Protein AF-A0AAX4KU10-F1 (afdb_monomer_lite)

Foldseek 3Di:
DDDDDDDDDDDDDDDDDDDDDDDPDDDDDPPDDDDPDPPPPDPPPDDDDPVQVVLLVVLCVVPNLDDQVSQCPSGPPDHSVVSNCCCVPPVVVVVVVVVVVVVVD

Sequence (105 aa):
MPKTPRSPTSSSYAPYHQPSSPLEDIKPNSNAAKSPKKSRTSSGRQPWTNHELLQLFEHVMKNGAGGKKVWESAVEGRTANQAYLAWQQTLAPFLRSAIETRRGR

pLDDT: mean 76.78, std 16.81, range [47.78, 95.56]

Radius of gyration: 30.76 Å; chains: 1; bounding box: 41×67×80 Å

Structure (mmCIF, N/CA/C/O backbone):
data_AF-A0AAX4KU10-F1
#
_entry.id   AF-A0AAX4KU10-F1
#
loop_
_atom_site.group_PDB
_atom_site.id
_atom_site.type_symbol
_atom_site.label_atom_id
_atom_site.label_alt_id
_atom_site.label_comp_id
_atom_site.label_asym_id
_atom_site.label_entity_id
_atom_site.label_seq_id
_atom_site.pdbx_PDB_ins_code
_atom_site.Cartn_x
_atom_site.Cartn_y
_atom_site.Cartn_z
_atom_site.occupancy
_atom_site.B_iso_or_equiv
_atom_site.auth_seq_id
_atom_site.auth_comp_id
_atom_site.auth_asym_id
_atom_site.auth_atom_id
_atom_site.pdbx_PDB_model_num
ATOM 1 N N . MET A 1 1 ? 30.138 55.203 13.919 1.00 51.84 1 MET A N 1
ATOM 2 C CA . MET A 1 1 ? 29.051 54.340 14.439 1.00 51.84 1 MET A CA 1
ATOM 3 C C . MET A 1 1 ? 29.400 53.917 15.864 1.00 51.84 1 MET A C 1
ATOM 5 O O . MET A 1 1 ? 30.380 53.196 16.018 1.00 51.84 1 MET A O 1
ATOM 9 N N . PRO A 1 2 ? 28.703 54.402 16.904 1.00 52.88 2 PRO A N 1
ATOM 10 C CA . PRO A 1 2 ? 28.982 54.011 18.287 1.00 52.88 2 PRO A CA 1
ATOM 11 C C . PRO A 1 2 ? 28.301 52.679 18.662 1.00 52.88 2 PRO A C 1
ATOM 13 O O . PRO A 1 2 ? 27.134 52.460 18.347 1.00 52.88 2 PRO A O 1
ATOM 16 N N . LYS A 1 3 ? 29.055 51.790 19.324 1.00 53.44 3 LYS A N 1
ATOM 17 C CA . LYS A 1 3 ? 28.609 50.503 19.889 1.00 53.44 3 LYS A CA 1
ATOM 18 C C . LYS A 1 3 ? 28.054 50.722 21.302 1.00 53.44 3 LYS A C 1
ATOM 20 O O . LYS A 1 3 ? 28.677 51.442 22.076 1.00 53.44 3 LYS A O 1
ATOM 25 N N . THR A 1 4 ? 26.964 50.046 21.666 1.00 70.81 4 THR A N 1
ATOM 26 C CA . THR A 1 4 ? 26.489 49.942 23.058 1.00 70.81 4 THR A CA 1
ATOM 27 C C . THR A 1 4 ? 26.423 48.473 23.506 1.00 70.81 4 THR A C 1
ATOM 29 O O . THR A 1 4 ? 25.995 47.619 22.727 1.00 70.81 4 THR A O 1
ATOM 32 N N . PRO A 1 5 ? 26.860 48.145 24.737 1.00 60.06 5 PRO A N 1
ATOM 33 C CA . PRO A 1 5 ? 26.743 46.807 25.315 1.00 60.06 5 PRO A CA 1
ATOM 34 C C . PRO A 1 5 ? 25.417 46.638 26.079 1.00 60.06 5 PRO A C 1
ATOM 36 O O . PRO A 1 5 ? 24.958 47.564 26.747 1.00 60.06 5 PRO A O 1
ATOM 39 N N . ARG A 1 6 ? 24.809 45.445 26.025 1.00 58.16 6 ARG A N 1
ATOM 40 C CA . ARG A 1 6 ? 23.692 45.052 26.904 1.00 58.16 6 ARG A CA 1
ATOM 41 C C . ARG A 1 6 ? 24.139 43.927 27.836 1.00 58.16 6 ARG A C 1
ATOM 43 O O . ARG A 1 6 ? 24.446 42.829 27.383 1.00 58.16 6 ARG A O 1
ATOM 50 N N . SER A 1 7 ? 24.176 44.243 29.126 1.00 62.28 7 SER A N 1
ATOM 51 C CA . SER A 1 7 ? 24.439 43.329 30.240 1.00 62.28 7 SER A CA 1
ATOM 52 C C . SER A 1 7 ? 23.233 42.415 30.540 1.00 62.28 7 SER A C 1
ATOM 54 O O . SER A 1 7 ? 22.104 42.779 30.201 1.00 62.28 7 SER A O 1
ATOM 56 N N . PRO A 1 8 ? 23.444 41.252 31.190 1.00 60.19 8 PRO A N 1
ATOM 57 C CA . PRO A 1 8 ? 22.398 40.279 31.509 1.00 60.19 8 PRO A CA 1
ATOM 58 C C . PRO A 1 8 ? 21.673 40.602 32.828 1.00 60.19 8 PRO A C 1
ATOM 60 O O . PRO A 1 8 ? 22.308 40.884 33.844 1.00 60.19 8 PRO A O 1
ATOM 63 N N . THR A 1 9 ? 20.340 40.509 32.838 1.00 53.56 9 THR A N 1
ATOM 64 C CA . THR A 1 9 ? 19.529 40.636 34.059 1.00 53.56 9 THR A CA 1
ATOM 65 C C . THR A 1 9 ? 19.276 39.260 34.670 1.00 53.56 9 THR A C 1
ATOM 67 O O . THR A 1 9 ? 18.474 38.472 34.176 1.00 53.56 9 THR A O 1
ATOM 70 N N . SER A 1 10 ? 19.991 39.011 35.765 1.00 52.56 10 SER A N 1
ATOM 71 C CA . SER A 1 10 ? 19.701 38.016 36.798 1.00 52.56 10 SER A CA 1
ATOM 72 C C . SER A 1 10 ? 18.300 38.244 37.380 1.00 52.56 10 SER A C 1
ATOM 74 O O . SER A 1 10 ? 17.974 39.375 37.743 1.00 52.56 10 SER A O 1
ATOM 76 N N . SER A 1 11 ? 17.481 37.193 37.484 1.00 58.47 11 SER A N 1
ATOM 77 C CA . SER A 1 11 ? 16.261 37.221 38.295 1.00 58.47 11 SER A CA 1
ATOM 78 C C . SER A 1 11 ? 16.366 36.187 39.408 1.00 58.47 11 SER A C 1
ATOM 80 O O . SER A 1 11 ? 16.574 34.997 39.181 1.00 58.47 11 SER A O 1
ATOM 82 N N . SER A 1 12 ? 16.309 36.736 40.613 1.00 57.84 12 SER A N 1
ATOM 83 C CA . SER A 1 12 ? 16.535 36.146 41.921 1.00 57.84 12 SER A CA 1
ATOM 84 C C . SER A 1 12 ? 15.487 35.103 42.304 1.00 57.84 12 SER A C 1
ATOM 86 O O . SER A 1 12 ? 14.290 35.293 42.110 1.00 57.84 12 SER A O 1
ATOM 88 N N . TYR A 1 13 ? 15.972 34.052 42.962 1.00 53.38 13 TYR A N 1
ATOM 89 C CA . TYR A 1 13 ? 15.222 33.114 43.790 1.00 53.38 13 TYR A CA 1
ATOM 90 C C . TYR A 1 13 ? 14.331 33.822 44.827 1.00 53.38 13 TYR A C 1
ATOM 92 O O . TYR A 1 13 ? 14.739 34.821 45.421 1.00 53.38 13 TYR A O 1
ATOM 100 N N . ALA A 1 14 ? 13.176 33.222 45.124 1.00 61.62 14 ALA A N 1
ATOM 101 C CA . ALA A 1 14 ? 12.482 33.366 46.402 1.00 61.62 14 ALA A CA 1
ATOM 102 C C . ALA A 1 14 ? 12.029 31.969 46.891 1.00 61.62 14 ALA A C 1
ATOM 104 O O . ALA A 1 14 ? 11.358 31.260 46.136 1.00 61.62 14 ALA A O 1
ATOM 105 N N . PRO A 1 15 ? 12.410 31.539 48.111 1.00 59.78 15 PRO A N 1
ATOM 106 C CA . PRO A 1 15 ? 12.057 30.239 48.672 1.00 59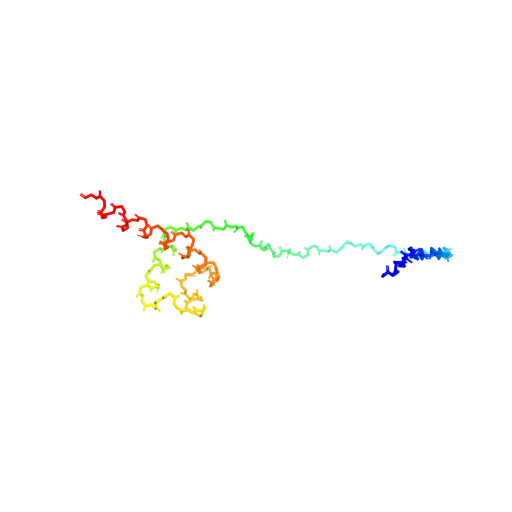.78 15 PRO A CA 1
ATOM 107 C C . PRO A 1 15 ? 10.741 30.336 49.454 1.00 59.78 15 PRO A C 1
ATOM 109 O O . PRO A 1 15 ? 10.638 31.078 50.430 1.00 59.78 15 PRO A O 1
ATOM 112 N N . TYR A 1 16 ? 9.723 29.574 49.058 1.00 63.38 16 TYR A N 1
ATOM 113 C CA . TYR A 1 16 ? 8.519 29.443 49.875 1.00 63.38 16 TYR A CA 1
ATOM 114 C C . TYR A 1 16 ? 8.792 28.502 51.054 1.00 63.38 16 TYR A C 1
ATOM 116 O O . TYR A 1 16 ? 9.012 27.306 50.880 1.00 63.38 16 TYR A O 1
ATOM 124 N N . HIS A 1 17 ? 8.759 29.067 52.262 1.00 51.81 17 HIS A N 1
ATOM 125 C CA . HIS A 1 17 ? 8.640 28.335 53.518 1.00 51.81 17 HIS A CA 1
ATOM 126 C C . HIS A 1 17 ? 7.244 27.711 53.609 1.00 51.81 17 HIS A C 1
ATOM 128 O O . HIS A 1 17 ? 6.246 28.424 53.711 1.00 51.81 17 HIS A O 1
ATOM 134 N N . GLN A 1 18 ? 7.175 26.383 53.594 1.00 60.88 18 GLN A N 1
ATOM 135 C CA . GLN A 1 18 ? 5.944 25.637 53.829 1.00 60.88 18 GLN A CA 1
ATOM 136 C C . GLN A 1 18 ? 5.937 25.141 55.286 1.00 60.88 18 GLN A C 1
ATOM 138 O O . GLN A 1 18 ? 6.777 24.309 55.635 1.00 60.88 18 GLN A O 1
A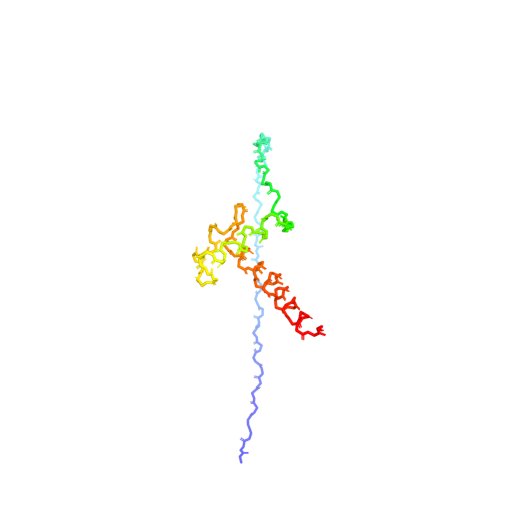TOM 143 N N . PRO A 1 19 ? 5.045 25.634 56.165 1.00 61.34 19 PRO A N 1
ATOM 144 C CA . PRO A 1 19 ? 4.873 25.049 57.488 1.00 61.34 19 PRO A CA 1
ATOM 145 C C . PRO A 1 19 ? 4.162 23.695 57.359 1.00 61.34 19 PRO A C 1
ATOM 147 O O . PRO A 1 19 ? 3.039 23.600 56.865 1.00 61.34 19 PRO A O 1
ATOM 150 N N . SER A 1 20 ? 4.844 22.638 57.793 1.00 54.94 20 SER A N 1
ATOM 151 C CA . SER A 1 20 ? 4.324 21.277 57.893 1.00 54.94 20 SER A CA 1
ATOM 152 C C . SER A 1 20 ? 3.228 21.207 58.958 1.00 54.94 20 SER A C 1
ATOM 154 O O . SER A 1 20 ? 3.515 21.304 60.150 1.00 54.94 20 SER A O 1
ATOM 156 N N . SER A 1 21 ? 1.979 21.031 58.529 1.00 64.44 21 SER A N 1
ATOM 157 C CA . SER A 1 21 ? 0.871 20.666 59.414 1.00 64.44 21 SER A CA 1
ATOM 158 C C . SER A 1 21 ? 0.722 19.135 59.434 1.00 64.44 21 SER A C 1
ATOM 160 O O . SER A 1 21 ? 0.772 18.527 58.360 1.00 64.44 21 SER A O 1
ATOM 162 N N . PRO A 1 22 ? 0.577 18.489 60.606 1.00 60.69 22 PRO A N 1
ATOM 163 C CA . PRO A 1 22 ? 0.439 17.044 60.704 1.00 60.69 22 PRO A CA 1
ATOM 164 C C . PRO A 1 22 ? -1.032 16.676 60.500 1.00 60.69 22 PRO A C 1
ATOM 166 O O . PRO A 1 22 ? -1.848 16.817 61.407 1.00 60.69 22 PRO A O 1
ATOM 169 N N . LEU A 1 23 ? -1.379 16.225 59.295 1.00 57.12 23 LEU A N 1
ATOM 170 C CA . LEU A 1 23 ? -2.678 15.612 59.036 1.00 57.12 23 LEU A CA 1
ATOM 171 C C . LEU A 1 23 ? -2.487 14.094 59.045 1.00 57.12 23 LEU A C 1
ATOM 173 O O . LEU A 1 23 ? -1.931 13.516 58.112 1.00 57.12 23 LEU A O 1
ATOM 177 N N . GLU A 1 24 ? -2.894 13.466 60.146 1.00 61.28 24 GLU A N 1
ATOM 178 C CA . GLU A 1 24 ? -3.086 12.022 60.218 1.00 61.28 24 GLU A CA 1
ATOM 179 C C . GLU A 1 24 ? -4.195 11.633 59.235 1.00 61.28 24 GLU A C 1
ATOM 181 O O . GLU A 1 24 ? -5.377 11.837 59.507 1.00 61.28 24 GLU A O 1
ATOM 186 N N . ASP A 1 25 ? -3.810 11.107 58.071 1.00 62.97 25 ASP A N 1
ATOM 187 C CA . ASP A 1 25 ? -4.755 10.606 57.076 1.00 62.97 25 ASP A CA 1
ATOM 188 C C . ASP A 1 25 ? -4.794 9.072 57.130 1.00 62.97 25 ASP A C 1
ATOM 190 O O . ASP A 1 25 ? -3.812 8.359 56.884 1.00 62.97 25 ASP A O 1
ATOM 194 N N . ILE A 1 26 ? -5.949 8.576 57.560 1.00 62.78 26 ILE A N 1
ATOM 195 C CA . ILE A 1 26 ? -6.253 7.180 57.856 1.00 62.78 26 ILE A CA 1
ATOM 196 C C . ILE A 1 26 ? -6.224 6.387 56.550 1.00 62.78 26 ILE A C 1
ATOM 198 O O . ILE A 1 26 ? -7.046 6.586 55.664 1.00 62.78 26 ILE A O 1
ATOM 202 N N . LYS A 1 27 ? -5.295 5.433 56.446 1.00 65.94 27 LYS A N 1
ATOM 203 C CA . LYS A 1 27 ? -5.126 4.534 55.295 1.00 65.94 27 LYS A CA 1
ATOM 204 C C . LYS A 1 27 ? -6.406 3.714 55.031 1.00 65.94 27 LYS A C 1
ATOM 206 O O . LYS A 1 27 ? -6.690 2.802 55.812 1.00 65.94 27 LYS A O 1
ATOM 211 N N . PRO A 1 28 ? -7.147 3.918 53.923 1.00 61.06 28 PRO A N 1
ATOM 212 C CA . PRO A 1 28 ? -8.226 3.008 53.572 1.00 61.06 28 PRO A CA 1
ATOM 213 C C . PRO A 1 28 ? -7.629 1.699 53.033 1.00 61.06 2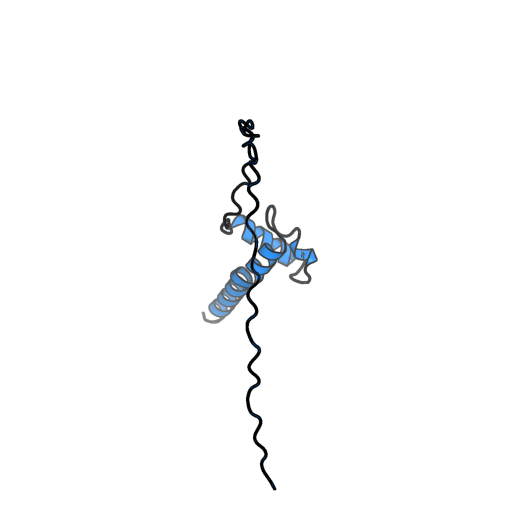8 PRO A C 1
ATOM 215 O O . PRO A 1 28 ? -6.897 1.666 52.038 1.00 61.06 28 PRO A O 1
ATOM 218 N N . ASN A 1 29 ? -7.934 0.604 53.729 1.00 58.97 29 ASN A N 1
ATOM 219 C CA . ASN A 1 29 ? -7.600 -0.764 53.348 1.00 58.97 29 ASN A CA 1
ATOM 220 C C . ASN A 1 29 ? -8.262 -1.106 52.002 1.00 58.97 29 ASN A C 1
ATOM 222 O O . ASN A 1 29 ? -9.457 -1.384 51.922 1.00 58.97 29 ASN A O 1
ATOM 226 N N . SER A 1 30 ? -7.477 -1.058 50.931 1.00 56.19 30 SER A N 1
ATOM 227 C CA . SER A 1 30 ? -7.912 -1.311 49.559 1.00 56.19 30 SER A CA 1
ATOM 228 C C . SER A 1 30 ? -7.804 -2.800 49.220 1.00 56.19 30 SER A C 1
ATOM 230 O O . SER A 1 30 ? -7.071 -3.202 48.320 1.00 56.19 30 SER A O 1
ATOM 232 N N . ASN A 1 31 ? -8.609 -3.634 49.884 1.00 57.22 31 ASN A N 1
ATOM 233 C CA . ASN A 1 31 ? -8.985 -4.943 49.339 1.00 57.22 31 ASN A CA 1
ATOM 234 C C . ASN A 1 31 ? -10.088 -4.754 48.285 1.00 57.22 31 ASN A C 1
ATOM 236 O O . ASN A 1 31 ? -11.212 -5.233 48.418 1.00 57.22 31 ASN A O 1
ATOM 240 N N . ALA A 1 32 ? -9.762 -4.011 47.226 1.00 57.72 32 ALA A N 1
ATOM 241 C CA . ALA A 1 32 ? -10.600 -3.910 46.045 1.00 57.72 32 ALA A CA 1
ATOM 242 C C . ALA A 1 32 ? -10.421 -5.190 45.222 1.00 57.72 32 ALA A C 1
ATOM 244 O O . ALA A 1 32 ? -9.336 -5.470 44.700 1.00 57.72 32 ALA A O 1
ATOM 245 N N . ALA A 1 33 ? -11.494 -5.974 45.125 1.00 62.50 33 ALA A N 1
ATOM 246 C CA . ALA A 1 33 ? -11.606 -7.091 44.204 1.00 62.50 33 ALA A CA 1
ATOM 247 C C . ALA A 1 33 ? -11.125 -6.654 42.811 1.00 62.50 33 ALA A C 1
ATOM 249 O O . ALA A 1 33 ? -11.618 -5.683 42.236 1.00 62.50 33 ALA A O 1
ATOM 250 N N . LYS A 1 34 ? -10.110 -7.349 42.286 1.00 60.56 34 LYS A N 1
ATOM 251 C CA . LYS A 1 34 ? -9.561 -7.090 40.955 1.00 60.56 34 LYS A CA 1
ATOM 252 C C . LYS A 1 34 ? -10.640 -7.420 39.927 1.00 60.56 34 LYS A C 1
ATOM 254 O O . LYS A 1 34 ? -10.802 -8.580 39.556 1.00 60.56 34 LYS A O 1
ATOM 259 N N . SER A 1 35 ? -11.355 -6.405 39.450 1.00 65.88 35 SER A N 1
ATOM 260 C CA . SER A 1 35 ? -12.143 -6.508 38.224 1.00 65.88 35 SER A CA 1
ATOM 261 C C . SER A 1 35 ? -11.260 -7.116 37.127 1.00 65.88 35 SER A C 1
ATOM 263 O O . SER A 1 35 ? -10.093 -6.712 37.014 1.00 65.88 35 SER A O 1
ATOM 265 N N . PRO A 1 36 ? -11.758 -8.071 36.319 1.00 61.28 36 PRO A N 1
ATOM 266 C CA . PRO A 1 36 ? -10.978 -8.641 35.234 1.00 61.28 36 PRO A CA 1
ATOM 267 C C . PRO A 1 36 ? -10.562 -7.505 34.305 1.00 61.28 36 PRO A C 1
ATOM 269 O O . PRO A 1 36 ? -11.389 -6.890 33.629 1.00 61.28 36 PRO A O 1
ATOM 272 N N . LYS A 1 37 ? -9.266 -7.183 34.295 1.00 58.22 37 LYS A N 1
ATOM 273 C CA . LYS A 1 37 ? -8.698 -6.302 33.283 1.00 58.22 37 LYS A CA 1
ATOM 274 C C . LYS A 1 37 ? -8.959 -7.002 31.958 1.00 58.22 37 LYS A C 1
ATOM 276 O O . LYS A 1 37 ? -8.343 -8.032 31.701 1.00 58.22 37 LYS A O 1
ATOM 281 N N . LYS A 1 38 ? -9.870 -6.462 31.136 1.00 56.69 38 LYS A N 1
ATOM 282 C CA . LYS A 1 38 ? -9.922 -6.770 29.702 1.00 56.69 38 LYS A CA 1
ATOM 283 C C . LYS A 1 38 ? -8.485 -6.651 29.212 1.00 56.69 38 LYS A C 1
ATOM 285 O O . LYS A 1 38 ? -7.939 -5.546 29.174 1.00 56.69 38 LYS A O 1
ATOM 290 N N . SER A 1 39 ? -7.854 -7.785 28.933 1.00 56.47 39 SER A N 1
ATOM 291 C CA . SER A 1 39 ? -6.573 -7.823 28.259 1.00 56.47 39 SER A CA 1
ATOM 292 C C . SER A 1 39 ? -6.809 -7.116 26.934 1.00 56.47 39 SER A C 1
ATOM 294 O O . SER A 1 39 ? -7.478 -7.627 26.040 1.00 56.47 39 SER A O 1
ATOM 296 N N . ARG A 1 40 ? -6.339 -5.870 26.828 1.00 56.22 40 ARG A N 1
ATOM 297 C CA . ARG A 1 40 ? -6.125 -5.260 25.523 1.00 56.22 40 ARG A CA 1
ATOM 298 C C . ARG A 1 40 ? -5.172 -6.220 24.834 1.00 56.22 40 ARG A C 1
ATOM 300 O O . ARG A 1 40 ? -4.018 -6.314 25.251 1.00 56.22 40 ARG A O 1
ATOM 307 N N . THR A 1 41 ? -5.686 -6.996 23.880 1.00 57.38 41 THR A N 1
ATOM 308 C CA . THR A 1 41 ? -4.869 -7.788 22.964 1.00 57.38 41 THR A CA 1
ATOM 309 C C . THR A 1 41 ? -3.753 -6.867 22.521 1.00 57.38 41 THR A C 1
ATOM 311 O O . THR A 1 41 ? -4.023 -5.753 22.063 1.00 57.38 41 THR A O 1
ATOM 314 N N . SER A 1 42 ? -2.525 -7.266 22.834 1.00 51.72 42 SER A N 1
ATOM 315 C CA . SER A 1 42 ? -1.337 -6.457 22.640 1.00 51.72 42 SER A CA 1
ATOM 316 C C . SER A 1 42 ? -1.418 -5.781 21.277 1.00 51.72 42 SER A C 1
ATOM 318 O O . SER A 1 42 ? -1.607 -6.434 20.252 1.00 51.72 42 SER A O 1
ATOM 320 N N . SER A 1 43 ? -1.272 -4.457 21.252 1.00 58.50 43 SER A N 1
ATOM 321 C CA . SER A 1 43 ? -1.047 -3.691 20.026 1.00 58.50 43 SER A CA 1
ATOM 322 C C . SER A 1 43 ? 0.361 -3.981 19.488 1.00 58.50 43 SER A C 1
ATOM 324 O O . SER A 1 43 ? 1.140 -3.070 19.201 1.00 58.50 43 SER A O 1
ATOM 326 N N . GLY A 1 44 ? 0.735 -5.261 19.456 1.00 61.47 44 GLY A N 1
ATOM 327 C CA . GLY A 1 44 ? 1.955 -5.749 18.857 1.00 61.47 44 GLY A CA 1
ATOM 328 C C . GLY A 1 44 ? 1.873 -5.466 17.371 1.00 61.47 44 GLY A C 1
ATOM 329 O O . GLY A 1 44 ? 0.821 -5.635 16.753 1.00 61.47 44 GLY A O 1
ATOM 330 N N . ARG A 1 45 ? 2.977 -4.979 16.811 1.00 70.81 45 ARG A N 1
ATOM 331 C CA . ARG A 1 45 ? 3.122 -4.765 15.374 1.00 70.81 45 ARG A CA 1
ATOM 332 C C . ARG A 1 45 ? 2.935 -6.110 14.674 1.00 70.81 45 ARG A C 1
ATOM 334 O O . ARG A 1 45 ? 3.887 -6.871 14.556 1.00 70.81 45 ARG A O 1
ATOM 341 N N . GLN A 1 46 ? 1.707 -6.410 14.263 1.00 84.38 46 GLN A N 1
ATOM 342 C CA . GLN A 1 46 ? 1.427 -7.602 13.479 1.00 84.38 46 GLN A CA 1
ATOM 343 C C . GLN A 1 46 ? 2.136 -7.445 12.131 1.00 84.38 46 GLN A C 1
ATOM 345 O O . GLN A 1 46 ? 1.912 -6.424 11.460 1.00 84.38 46 GLN A O 1
ATOM 350 N N . PRO A 1 47 ? 3.009 -8.391 11.743 1.0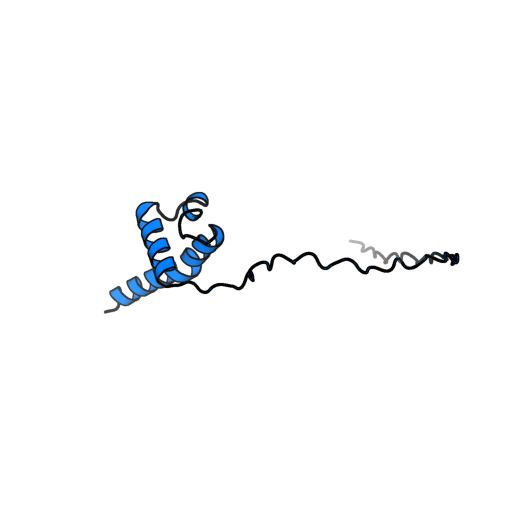0 90.50 47 PRO A N 1
ATOM 351 C CA . PRO A 1 47 ? 3.658 -8.360 10.440 1.00 90.50 47 PRO A CA 1
ATOM 352 C C . PRO A 1 47 ? 2.602 -8.427 9.333 1.00 90.50 47 PRO A C 1
ATOM 354 O O . PRO A 1 47 ? 1.506 -8.939 9.548 1.00 90.50 47 PRO A O 1
ATOM 357 N N . TRP A 1 48 ? 2.909 -7.864 8.167 1.00 92.62 48 TRP A N 1
ATOM 358 C CA . TRP A 1 48 ? 2.037 -7.964 6.999 1.00 92.62 48 TRP A CA 1
ATOM 359 C C . TRP A 1 48 ? 2.121 -9.372 6.421 1.00 92.62 48 TRP A C 1
ATOM 361 O O . TRP A 1 48 ? 3.207 -9.856 6.106 1.00 92.62 48 TRP A O 1
ATOM 371 N N . THR A 1 49 ? 0.977 -10.025 6.294 1.00 94.62 49 THR A N 1
ATOM 372 C CA . THR A 1 49 ? 0.858 -11.329 5.644 1.00 94.62 49 THR A CA 1
ATOM 373 C C . THR A 1 49 ? 0.720 -11.162 4.131 1.00 94.62 49 THR A C 1
ATOM 375 O O . THR A 1 49 ? 0.254 -10.134 3.636 1.00 94.62 49 THR A O 1
ATOM 378 N N . ASN A 1 50 ? 1.081 -12.198 3.371 1.00 93.69 50 ASN A N 1
ATOM 379 C CA . ASN A 1 50 ? 0.948 -12.168 1.911 1.00 93.69 50 ASN A CA 1
ATOM 380 C C . ASN A 1 50 ? -0.507 -11.970 1.462 1.00 93.69 50 ASN A C 1
ATOM 382 O O . ASN A 1 50 ? -0.751 -11.285 0.474 1.00 93.69 50 ASN A O 1
ATOM 386 N N . HIS A 1 51 ? -1.473 -12.531 2.196 1.00 94.50 51 HIS A N 1
ATOM 387 C CA . HIS A 1 51 ? -2.889 -12.377 1.872 1.00 94.50 51 HIS A CA 1
ATOM 388 C C . HIS A 1 51 ? -3.354 -10.922 2.032 1.00 94.50 51 HIS A C 1
ATOM 390 O O . HIS A 1 51 ? -3.991 -10.386 1.131 1.00 94.50 51 HIS A O 1
ATOM 396 N N . GLU A 1 52 ? -2.959 -10.250 3.120 1.00 94.44 52 GLU A N 1
ATOM 397 C CA . GLU A 1 52 ? -3.247 -8.823 3.333 1.00 94.44 52 GLU A CA 1
ATOM 398 C C . GLU A 1 52 ? -2.627 -7.939 2.238 1.00 94.44 52 GLU A C 1
ATOM 400 O O . GLU A 1 52 ? -3.255 -6.990 1.773 1.00 94.44 52 GLU A O 1
ATOM 405 N N . LEU A 1 53 ? -1.401 -8.247 1.797 1.00 94.06 53 LEU A N 1
ATOM 406 C CA . LEU A 1 53 ? -0.738 -7.496 0.725 1.00 94.06 53 LEU A CA 1
ATOM 407 C C . LEU A 1 53 ? -1.421 -7.693 -0.635 1.00 94.06 53 LEU A C 1
ATOM 409 O O . LEU A 1 53 ? -1.514 -6.739 -1.408 1.00 94.06 53 LEU A O 1
ATOM 413 N N . LEU A 1 54 ? -1.926 -8.897 -0.922 1.00 95.12 54 LEU A N 1
ATOM 414 C CA . LEU A 1 54 ? -2.714 -9.160 -2.129 1.00 95.12 54 LEU A CA 1
ATOM 415 C C . LEU A 1 54 ? -4.056 -8.423 -2.098 1.00 95.12 54 LEU A C 1
ATOM 417 O O . LEU A 1 54 ? -4.407 -7.783 -3.086 1.00 95.12 54 LEU A O 1
ATOM 421 N N . GLN A 1 55 ? -4.762 -8.439 -0.962 1.00 95.56 55 GLN A N 1
ATOM 422 C CA . GLN A 1 55 ? -5.990 -7.655 -0.786 1.00 95.56 55 GLN A CA 1
ATOM 423 C C . GLN A 1 55 ? -5.737 -6.163 -1.026 1.00 95.56 55 GLN A C 1
ATOM 425 O O . GLN A 1 55 ? -6.451 -5.526 -1.800 1.00 95.56 55 GLN A O 1
ATOM 430 N N . LEU A 1 56 ? -4.668 -5.625 -0.431 1.00 95.12 56 LEU A N 1
ATOM 431 C CA . LEU A 1 56 ? -4.262 -4.235 -0.617 1.00 95.12 56 LEU A CA 1
ATOM 432 C C . LEU A 1 56 ? -3.981 -3.916 -2.091 1.00 95.12 56 LEU A C 1
ATOM 434 O O . LEU A 1 56 ? -4.409 -2.877 -2.593 1.00 95.12 56 LEU A O 1
ATOM 438 N N . PHE A 1 57 ? -3.280 -4.809 -2.790 1.00 94.88 57 PHE A N 1
ATOM 439 C CA . PHE A 1 57 ? -2.988 -4.655 -4.212 1.00 94.88 57 PHE A CA 1
ATOM 440 C C . PHE A 1 57 ? -4.258 -4.655 -5.069 1.00 94.88 57 PHE A C 1
ATOM 442 O O . PHE A 1 57 ? -4.458 -3.737 -5.866 1.00 94.88 57 PHE A O 1
ATOM 449 N N . GLU A 1 58 ? -5.141 -5.638 -4.890 1.00 95.25 58 GLU A N 1
ATOM 450 C CA . GLU A 1 58 ? -6.406 -5.701 -5.625 1.00 95.25 58 GLU A CA 1
ATOM 451 C C . GLU A 1 58 ? -7.279 -4.473 -5.376 1.00 95.25 58 GLU A C 1
ATOM 453 O O . GLU A 1 58 ? -7.905 -3.946 -6.299 1.00 95.25 58 GLU A O 1
ATOM 458 N N . HIS A 1 59 ? -7.314 -4.010 -4.130 1.00 94.75 59 HIS A N 1
ATOM 459 C CA . HIS A 1 59 ? -8.070 -2.831 -3.748 1.00 94.75 59 HIS A CA 1
ATOM 460 C C . HIS A 1 59 ? -7.576 -1.583 -4.478 1.00 94.75 59 HIS A C 1
ATOM 462 O O . HIS A 1 59 ? -8.384 -0.830 -5.022 1.00 94.75 59 HIS A O 1
ATOM 468 N N . VAL A 1 60 ? -6.257 -1.389 -4.550 1.00 94.25 60 VAL A N 1
ATOM 469 C CA . VAL A 1 60 ? -5.659 -0.265 -5.284 1.00 94.25 60 VAL A CA 1
ATOM 470 C C . VAL A 1 60 ? -5.883 -0.390 -6.790 1.00 94.25 60 VAL A C 1
ATOM 472 O O . VAL A 1 60 ? -6.124 0.617 -7.450 1.00 94.25 60 VAL A O 1
ATOM 475 N N . MET A 1 61 ? -5.872 -1.600 -7.348 1.00 93.00 61 MET A N 1
ATOM 476 C CA . MET A 1 61 ? -6.196 -1.812 -8.764 1.00 93.00 61 MET A CA 1
ATOM 477 C C . MET A 1 61 ? -7.649 -1.444 -9.100 1.00 93.00 61 MET A C 1
ATOM 479 O O . MET A 1 61 ? -7.909 -0.930 -10.185 1.00 93.00 61 MET A O 1
ATOM 483 N N . LYS A 1 62 ? -8.591 -1.691 -8.180 1.00 93.56 62 LYS A N 1
ATOM 484 C CA . LYS A 1 62 ? -10.027 -1.412 -8.371 1.00 93.56 62 LYS A CA 1
ATOM 485 C C . LYS A 1 62 ? -10.386 0.052 -8.102 1.00 93.56 62 LYS A C 1
ATOM 487 O O . LYS A 1 62 ? -11.129 0.651 -8.871 1.00 93.56 62 LYS A O 1
ATOM 492 N N . ASN A 1 63 ? -9.866 0.618 -7.014 1.00 91.94 63 ASN A N 1
ATOM 493 C CA . ASN A 1 63 ? -10.280 1.927 -6.492 1.00 91.94 63 ASN A CA 1
ATOM 494 C C . ASN A 1 63 ? -9.239 3.037 -6.720 1.00 91.94 63 ASN A C 1
ATOM 496 O O . ASN A 1 63 ? -9.516 4.212 -6.479 1.00 91.94 63 ASN A O 1
ATOM 500 N N . GLY A 1 64 ? -8.038 2.679 -7.173 1.00 89.19 64 GLY A N 1
ATOM 501 C CA . GLY A 1 64 ? -6.890 3.575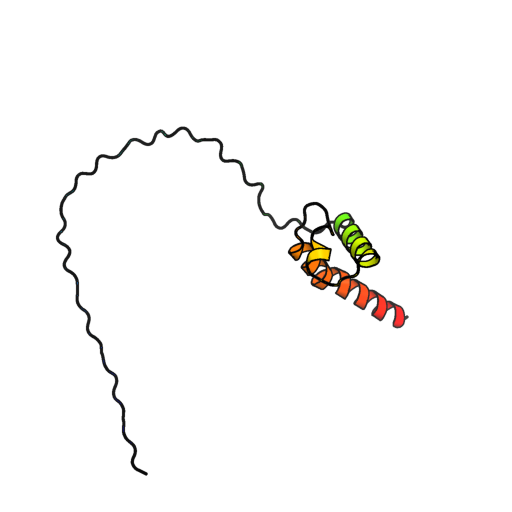 -7.250 1.00 89.19 64 GLY A CA 1
ATOM 502 C C . GLY A 1 64 ? -6.191 3.775 -5.901 1.00 89.19 64 GLY A C 1
ATOM 503 O O . GLY A 1 64 ? -6.598 3.261 -4.863 1.00 89.19 64 GLY A O 1
ATOM 504 N N . ALA A 1 65 ? -5.112 4.560 -5.915 1.00 88.31 65 ALA A N 1
ATOM 505 C CA . ALA A 1 65 ? -4.341 4.930 -4.720 1.00 88.31 65 ALA A CA 1
ATOM 506 C C . ALA A 1 65 ? -4.663 6.357 -4.213 1.00 88.31 65 ALA A C 1
ATOM 508 O O . ALA A 1 65 ? -3.892 6.947 -3.454 1.00 88.31 65 ALA A O 1
ATOM 509 N N . GLY A 1 66 ? -5.768 6.951 -4.680 1.00 83.31 66 GLY A N 1
ATOM 510 C CA . GLY A 1 66 ? -6.091 8.363 -4.477 1.00 83.31 66 GLY A CA 1
ATOM 511 C C . GLY A 1 66 ? -7.001 8.618 -3.277 1.00 83.31 66 GLY A C 1
ATOM 512 O O . GLY A 1 66 ? -8.165 8.242 -3.284 1.00 83.31 66 GLY A O 1
ATOM 513 N N . GLY A 1 67 ? -6.504 9.350 -2.278 1.00 82.50 67 GLY A N 1
ATOM 514 C CA . GLY A 1 67 ? -7.317 9.866 -1.173 1.00 82.50 67 GLY A CA 1
ATOM 515 C C . GLY A 1 67 ? -7.405 8.946 0.048 1.00 82.50 67 GLY A C 1
ATOM 516 O O . GLY A 1 67 ? -7.354 7.724 -0.037 1.00 82.50 67 GLY A O 1
ATOM 517 N N . LYS A 1 68 ? -7.537 9.559 1.231 1.00 79.88 68 LYS A N 1
ATOM 518 C CA . LYS A 1 68 ? -7.452 8.858 2.525 1.00 79.88 68 LYS A CA 1
ATOM 519 C C . LYS A 1 68 ? -8.583 7.843 2.744 1.00 79.88 68 LYS A C 1
ATOM 521 O O . LYS A 1 68 ? -8.339 6.788 3.316 1.00 79.88 68 LYS A O 1
ATOM 526 N N . LYS A 1 69 ? -9.787 8.153 2.250 1.00 85.94 69 LYS A N 1
ATOM 527 C CA . LYS A 1 69 ? -10.986 7.312 2.403 1.00 85.94 69 LYS A CA 1
ATOM 528 C C . LYS A 1 69 ? -10.868 5.968 1.690 1.00 85.94 69 LYS A C 1
ATOM 530 O O . LYS A 1 69 ? -11.441 4.992 2.151 1.00 85.94 69 LYS A O 1
ATOM 535 N N . VAL A 1 70 ? -10.094 5.903 0.605 1.00 89.12 70 VAL A N 1
ATOM 536 C CA . VAL A 1 70 ? -9.898 4.654 -0.139 1.00 89.12 70 VAL A CA 1
ATOM 537 C C . VAL A 1 70 ? -9.230 3.603 0.744 1.00 89.12 70 VAL A C 1
ATOM 539 O O . VAL A 1 70 ? -9.526 2.428 0.616 1.00 89.12 70 VAL A O 1
ATOM 542 N N . TRP A 1 71 ? -8.393 3.992 1.702 1.00 92.00 71 TRP A N 1
ATOM 543 C CA . TRP A 1 71 ? -7.640 3.034 2.510 1.00 92.00 71 TRP A CA 1
ATOM 544 C C . TRP A 1 71 ? -8.427 2.442 3.687 1.00 92.00 71 TRP A C 1
ATOM 546 O O . TRP A 1 71 ? -7.978 1.456 4.263 1.00 92.00 71 TRP A O 1
ATOM 556 N N . GLU A 1 72 ? -9.576 3.015 4.062 1.00 89.62 72 GLU A N 1
ATOM 557 C CA . GLU A 1 72 ? -10.353 2.589 5.242 1.00 89.62 72 GLU A CA 1
ATOM 558 C C . GLU A 1 72 ? -10.895 1.163 5.129 1.00 89.62 72 GLU A C 1
ATOM 560 O O . GLU A 1 72 ? -10.981 0.470 6.137 1.00 89.62 72 GLU A O 1
ATOM 565 N N . SER A 1 73 ? -11.194 0.714 3.912 1.00 87.56 73 SER A N 1
ATOM 566 C CA . SER A 1 73 ? -11.708 -0.625 3.615 1.00 87.56 73 SER A CA 1
ATOM 567 C C . SER A 1 73 ? -10.731 -1.486 2.811 1.00 87.56 73 SER A C 1
ATOM 569 O O . SER A 1 73 ? -11.130 -2.507 2.261 1.00 87.56 73 SER A O 1
ATOM 571 N N . ALA A 1 74 ? -9.458 -1.085 2.723 1.00 90.50 74 ALA A N 1
ATOM 572 C CA . ALA A 1 74 ? -8.501 -1.752 1.844 1.00 90.50 74 ALA A CA 1
ATOM 573 C C . ALA A 1 74 ? -8.088 -3.151 2.328 1.00 90.50 74 ALA A C 1
ATOM 575 O O . ALA A 1 74 ? -7.816 -4.019 1.504 1.00 90.50 74 ALA A O 1
ATOM 576 N N . VAL A 1 75 ? -7.998 -3.358 3.648 1.00 92.31 75 VAL A N 1
ATOM 577 C CA . VAL A 1 75 ? -7.570 -4.627 4.258 1.00 92.31 75 VAL A CA 1
ATOM 578 C C . VAL A 1 75 ? -8.303 -4.830 5.578 1.00 92.31 75 VAL A C 1
ATOM 580 O O . VAL A 1 75 ? -8.319 -3.940 6.433 1.00 92.31 75 VAL A O 1
ATOM 583 N N . GLU A 1 76 ? -8.891 -6.009 5.757 1.00 89.88 76 GLU A N 1
ATOM 584 C CA . GLU A 1 76 ? -9.640 -6.340 6.967 1.00 89.88 76 GLU A CA 1
ATOM 585 C C . GLU A 1 76 ? -8.717 -6.386 8.198 1.00 89.88 76 GLU A C 1
ATOM 587 O O . GLU A 1 76 ? -7.606 -6.909 8.155 1.00 89.88 76 GLU A O 1
ATOM 592 N N . GLY A 1 77 ? -9.148 -5.785 9.310 1.00 89.94 77 GLY A N 1
ATOM 593 C CA . GLY A 1 77 ? -8.360 -5.744 10.549 1.00 89.94 77 GLY A CA 1
ATOM 594 C C . GLY A 1 77 ? -7.170 -4.772 10.542 1.00 89.94 77 GLY A C 1
ATOM 595 O O . GLY A 1 77 ? -6.473 -4.658 11.556 1.00 89.94 77 GLY A O 1
ATOM 596 N N . ARG A 1 78 ? -6.946 -4.024 9.453 1.00 91.56 78 ARG A N 1
ATOM 597 C CA . ARG A 1 78 ? -5.932 -2.961 9.371 1.00 91.56 78 ARG A CA 1
ATOM 598 C C . ARG A 1 78 ? -6.580 -1.588 9.290 1.00 91.56 78 ARG A C 1
ATOM 600 O O . ARG A 1 78 ? -7.678 -1.404 8.784 1.00 91.56 78 ARG A O 1
ATOM 607 N N . THR A 1 79 ? -5.871 -0.590 9.800 1.00 92.81 79 THR A N 1
ATOM 608 C CA . THR A 1 79 ? -6.302 0.809 9.681 1.00 92.81 79 THR A CA 1
ATOM 609 C C . THR A 1 79 ? -5.917 1.387 8.321 1.00 92.81 79 THR A C 1
ATOM 611 O O . THR A 1 79 ? -4.886 1.020 7.753 1.00 92.81 79 THR A O 1
ATOM 614 N N . ALA A 1 80 ? -6.664 2.395 7.862 1.00 92.69 80 ALA A N 1
ATOM 615 C CA . ALA A 1 80 ? -6.354 3.160 6.652 1.00 92.69 80 ALA A CA 1
ATOM 616 C C . ALA A 1 80 ? -4.896 3.636 6.585 1.00 92.69 80 ALA A C 1
ATOM 618 O O . ALA A 1 80 ? -4.236 3.536 5.556 1.00 92.69 80 ALA A O 1
ATOM 619 N N . ASN A 1 81 ? -4.369 4.129 7.709 1.00 92.88 81 ASN A N 1
ATOM 620 C CA . ASN A 1 81 ? -2.998 4.622 7.769 1.00 92.88 81 ASN A CA 1
ATOM 621 C C . ASN A 1 81 ? -1.970 3.492 7.613 1.00 92.88 81 ASN A C 1
ATOM 623 O O . ASN A 1 81 ? -0.951 3.676 6.957 1.00 92.88 81 ASN A O 1
ATOM 627 N N . GLN A 1 82 ? -2.236 2.316 8.189 1.00 93.00 82 GLN A N 1
ATOM 628 C CA . GLN A 1 82 ? -1.369 1.149 8.015 1.00 93.00 82 GLN A CA 1
ATOM 629 C C . GLN A 1 82 ? -1.359 0.688 6.556 1.00 93.00 82 GLN A C 1
ATOM 631 O O . GLN A 1 82 ? -0.280 0.475 6.015 1.00 93.00 82 GLN A O 1
ATOM 636 N N . ALA A 1 83 ? -2.531 0.576 5.924 1.00 94.12 83 ALA A N 1
ATOM 637 C CA . ALA A 1 83 ? -2.653 0.191 4.519 1.00 94.12 83 ALA A CA 1
ATOM 638 C C . ALA A 1 83 ? -1.940 1.184 3.587 1.00 94.12 83 ALA A C 1
ATOM 640 O O . ALA A 1 83 ? -1.160 0.776 2.729 1.00 94.12 83 ALA A O 1
ATOM 641 N N . TYR A 1 84 ? -2.120 2.488 3.819 1.00 93.94 84 TYR A N 1
ATOM 642 C CA . TYR A 1 84 ? -1.422 3.532 3.071 1.00 93.94 84 TYR A CA 1
ATOM 643 C C . TYR A 1 84 ? 0.105 3.438 3.214 1.00 93.94 84 TYR A C 1
ATOM 645 O O . TYR A 1 84 ? 0.830 3.478 2.218 1.00 93.94 84 TYR A O 1
ATOM 653 N N . LEU A 1 85 ? 0.605 3.284 4.445 1.00 93.88 85 LEU A N 1
ATOM 654 C CA . LEU A 1 85 ? 2.040 3.153 4.697 1.00 93.88 85 LEU A CA 1
ATOM 655 C C . LEU A 1 85 ? 2.610 1.875 4.082 1.00 93.88 85 LEU A C 1
ATOM 657 O O . LEU A 1 85 ? 3.684 1.927 3.491 1.00 93.88 85 LEU A O 1
ATOM 661 N N . ALA A 1 86 ? 1.893 0.755 4.169 1.00 94.44 86 ALA A N 1
ATOM 662 C CA . ALA A 1 86 ? 2.302 -0.487 3.523 1.00 94.44 86 ALA A CA 1
ATOM 663 C C . ALA A 1 86 ? 2.386 -0.317 2.005 1.00 94.44 86 ALA A C 1
ATOM 665 O O . ALA A 1 86 ? 3.401 -0.653 1.405 1.00 94.44 86 ALA A O 1
ATOM 666 N N . TRP A 1 87 ? 1.386 0.307 1.382 1.00 94.62 87 TRP A N 1
ATOM 667 C CA . TRP A 1 87 ? 1.438 0.590 -0.049 1.00 94.62 87 TRP A CA 1
ATOM 668 C C . TRP A 1 87 ? 2.664 1.431 -0.433 1.00 94.62 87 TRP A C 1
ATOM 670 O O . TRP A 1 87 ? 3.416 1.056 -1.332 1.00 94.62 87 TRP A O 1
ATOM 680 N N . GLN A 1 88 ? 2.891 2.540 0.275 1.00 94.44 88 GLN A N 1
ATOM 681 C CA . GLN A 1 88 ? 3.993 3.468 0.001 1.00 94.44 88 GLN A CA 1
ATOM 682 C C . GLN A 1 88 ? 5.379 2.863 0.257 1.00 94.44 88 GLN A C 1
ATOM 684 O O . GLN A 1 88 ? 6.309 3.140 -0.497 1.00 94.44 88 GLN A O 1
ATOM 689 N N . GLN A 1 89 ? 5.539 2.071 1.320 1.00 94.06 89 GLN A N 1
ATOM 690 C CA . GLN A 1 89 ? 6.853 1.616 1.785 1.00 94.06 89 GLN A CA 1
ATOM 691 C C . GLN A 1 89 ? 7.239 0.227 1.279 1.00 94.06 89 GLN A C 1
ATOM 693 O O . GLN A 1 89 ? 8.431 -0.061 1.201 1.00 94.06 89 GLN A O 1
ATOM 698 N N . THR A 1 90 ? 6.275 -0.638 0.951 1.00 93.00 90 THR A N 1
ATOM 699 C CA . THR A 1 90 ? 6.564 -2.024 0.553 1.00 93.00 90 THR A CA 1
ATOM 700 C C . THR A 1 90 ? 6.124 -2.311 -0.876 1.00 93.00 90 THR A C 1
ATOM 702 O O . THR A 1 90 ? 6.975 -2.574 -1.725 1.00 93.00 90 THR A O 1
ATOM 705 N N . LEU A 1 91 ? 4.826 -2.217 -1.178 1.00 93.44 91 LEU A N 1
ATOM 706 C CA . LEU A 1 91 ? 4.292 -2.651 -2.475 1.00 93.44 91 LEU A CA 1
ATOM 707 C C . LEU A 1 91 ? 4.735 -1.759 -3.635 1.00 93.44 91 LEU A C 1
ATOM 709 O O . LEU A 1 91 ? 5.245 -2.272 -4.629 1.00 93.44 91 LEU A O 1
ATOM 713 N N . ALA A 1 92 ? 4.576 -0.438 -3.528 1.00 92.75 92 ALA A N 1
ATOM 714 C CA . ALA A 1 92 ? 4.912 0.462 -4.629 1.00 92.75 92 ALA A CA 1
ATOM 715 C C . ALA A 1 92 ? 6.414 0.425 -4.995 1.00 92.75 92 ALA A C 1
ATOM 717 O O . ALA A 1 92 ? 6.720 0.299 -6.185 1.00 92.75 92 ALA A O 1
ATOM 718 N N . PRO A 1 93 ? 7.363 0.453 -4.034 1.00 94.62 93 PRO A N 1
ATOM 719 C CA . PRO A 1 93 ? 8.785 0.294 -4.339 1.00 94.62 93 PRO A CA 1
ATOM 720 C C . PRO A 1 93 ? 9.120 -1.077 -4.929 1.00 94.62 93 PRO A C 1
ATOM 722 O O . PRO A 1 93 ? 9.888 -1.156 -5.888 1.00 94.62 93 PRO A O 1
ATOM 725 N N . PHE A 1 94 ? 8.521 -2.150 -4.401 1.00 93.38 94 PHE A N 1
ATOM 726 C CA . PHE A 1 94 ? 8.726 -3.503 -4.916 1.00 93.38 94 PHE A CA 1
ATOM 727 C C . PHE A 1 94 ? 8.281 -3.628 -6.378 1.00 93.38 94 PHE A C 1
ATOM 729 O O . PHE A 1 94 ? 9.048 -4.095 -7.219 1.00 93.38 94 PHE A O 1
ATOM 736 N N . LEU A 1 95 ? 7.076 -3.148 -6.705 1.00 92.44 95 LEU A N 1
ATOM 737 C CA . LEU A 1 95 ? 6.557 -3.152 -8.075 1.00 92.44 95 LEU A CA 1
ATOM 738 C C . LEU A 1 95 ? 7.444 -2.328 -9.012 1.00 92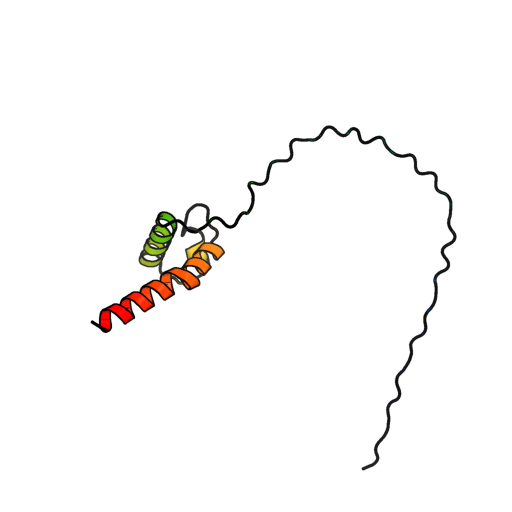.44 95 LEU A C 1
ATOM 740 O O . LEU A 1 95 ? 7.754 -2.772 -10.117 1.00 92.44 95 LEU A O 1
ATOM 744 N N . ARG A 1 96 ? 7.901 -1.155 -8.562 1.00 93.62 96 ARG A N 1
ATOM 745 C CA . ARG A 1 96 ? 8.819 -0.313 -9.334 1.00 93.62 96 ARG A CA 1
ATOM 746 C C . ARG A 1 96 ? 10.134 -1.036 -9.636 1.00 93.62 96 ARG A C 1
ATOM 748 O O . ARG A 1 96 ? 10.529 -1.104 -10.796 1.00 93.62 96 ARG A O 1
ATOM 755 N N . SER A 1 97 ? 10.761 -1.628 -8.621 1.00 93.50 97 SER A N 1
ATOM 756 C CA . SER A 1 97 ? 12.006 -2.391 -8.774 1.00 93.50 97 SER A CA 1
ATOM 757 C C . SER A 1 97 ? 11.833 -3.608 -9.690 1.00 93.50 97 SER A C 1
ATOM 759 O O . SER A 1 97 ? 12.696 -3.888 -10.524 1.00 93.50 97 SER A O 1
ATOM 761 N N . ALA A 1 98 ? 10.695 -4.302 -9.601 1.00 91.88 98 ALA A N 1
ATOM 762 C CA . ALA A 1 98 ? 10.381 -5.427 -10.475 1.00 91.88 98 ALA A CA 1
ATOM 763 C C . ALA A 1 98 ? 10.242 -4.996 -11.947 1.00 91.88 98 ALA A C 1
ATOM 765 O O . ALA A 1 98 ? 10.742 -5.682 -12.840 1.00 91.88 98 ALA A O 1
ATOM 766 N N . ILE A 1 99 ? 9.614 -3.844 -12.212 1.00 92.31 99 ILE A N 1
ATOM 767 C CA . ILE A 1 99 ? 9.489 -3.280 -13.566 1.00 92.31 99 ILE A CA 1
ATOM 768 C C . ILE A 1 99 ? 10.856 -2.851 -14.113 1.00 92.31 99 ILE A C 1
ATOM 770 O O . ILE A 1 99 ? 11.172 -3.144 -15.268 1.00 92.31 99 ILE A O 1
ATOM 774 N N . GLU A 1 100 ? 11.667 -2.178 -13.297 1.00 92.62 100 GLU A N 1
ATOM 775 C CA . GLU A 1 100 ? 13.019 -1.743 -13.668 1.00 92.62 100 GLU A CA 1
ATOM 776 C C . GLU A 1 100 ? 13.913 -2.948 -13.997 1.00 92.62 100 GLU A C 1
ATOM 778 O O . GLU A 1 100 ? 14.525 -2.990 -15.064 1.00 92.62 100 GLU A O 1
ATOM 783 N N . THR A 1 101 ? 13.897 -3.978 -13.147 1.00 91.62 101 THR A N 1
ATOM 784 C CA . THR A 1 101 ? 14.655 -5.222 -13.357 1.00 91.62 101 THR A CA 1
ATOM 785 C C . THR A 1 101 ? 14.193 -5.961 -14.611 1.00 91.62 101 THR A C 1
ATOM 787 O O . THR A 1 101 ? 15.016 -6.477 -15.366 1.00 91.62 101 THR A O 1
ATOM 790 N N . ARG A 1 102 ? 12.882 -5.981 -14.887 1.00 77.62 102 ARG A N 1
ATOM 791 C CA . ARG A 1 102 ? 12.325 -6.615 -16.091 1.00 77.62 102 ARG A CA 1
ATOM 792 C C . ARG A 1 102 ? 12.783 -5.940 -17.386 1.00 77.62 102 ARG A C 1
ATOM 794 O O . ARG A 1 102 ? 12.882 -6.630 -18.391 1.00 77.62 102 ARG A O 1
ATOM 801 N N . ARG A 1 103 ? 13.049 -4.626 -17.388 1.00 64.44 103 ARG A N 1
ATOM 802 C CA . ARG A 1 103 ? 13.579 -3.910 -18.570 1.00 64.44 103 ARG A CA 1
ATOM 803 C C . ARG A 1 103 ? 15.085 -4.107 -18.785 1.00 64.44 103 ARG A C 1
ATOM 805 O O . ARG A 1 103 ? 15.572 -3.722 -19.840 1.00 64.44 103 ARG A O 1
ATOM 812 N N . GLY A 1 104 ? 15.808 -4.650 -17.803 1.00 59.12 104 GLY A N 1
ATOM 813 C CA . GLY A 1 104 ? 17.257 -4.882 -17.864 1.00 59.12 104 GLY A CA 1
ATOM 814 C C . GLY A 1 104 ? 17.676 -6.292 -18.304 1.00 59.12 104 GLY A C 1
ATOM 815 O O . GLY A 1 104 ? 18.862 -6.604 -18.229 1.00 59.12 104 GLY A O 1
ATOM 816 N N . ARG A 1 105 ? 16.728 -7.141 -18.719 1.00 47.78 105 ARG A N 1
ATOM 817 C CA . ARG A 1 105 ? 16.957 -8.443 -19.368 1.00 47.78 105 ARG A CA 1
ATOM 818 C C . ARG A 1 105 ? 16.538 -8.371 -20.827 1.00 47.78 105 ARG A C 1
ATOM 820 O O . ARG A 1 105 ? 17.183 -9.081 -21.623 1.00 47.78 105 ARG A O 1
#

Organism: NCBI:txid1423913

Secondary structure (DSSP, 8-state):
---------------------------------------------PPPPHHHHHHHHHHHHHH-S-SGGGGGGSSTTS-HHHHHHHIIIIIHHHHHHHHHHHHT-

InterPro domains:
  IPR001005 SANT/Myb domain [PS50090] (40-91)
  IPR009057 Homedomain-like superfamily [SSF46689] (42-93)